Protein AF-A0A8T5QG87-F1 (afdb_monomer)

Solvent-accessible surface area (backbone atoms only — not comparable to full-atom values): 4524 Å² total; per-residue (Å²): 134,86,80,76,79,76,80,74,74,96,67,58,79,92,48,42,69,59,51,51,60,72,57,48,52,89,47,56,66,48,78,50,93,45,67,44,42,68,68,57,50,54,51,37,51,72,20,63,26,43,36,42,36,26,55,39,63,83,57,76,70,85,69,82,34,46,70,42,34,58,94,74,111

Structure (mmCIF, N/CA/C/O backbone):
data_AF-A0A8T5QG87-F1
#
_entry.id   AF-A0A8T5QG87-F1
#
loop_
_atom_site.group_PDB
_atom_site.id
_atom_site.type_symbol
_atom_site.label_atom_id
_atom_site.label_alt_id
_atom_site.label_comp_id
_atom_site.label_asym_id
_atom_site.label_entity_id
_atom_site.label_seq_id
_atom_site.pdbx_PDB_ins_code
_atom_site.Cartn_x
_atom_site.Cartn_y
_atom_site.Cartn_z
_atom_site.occupancy
_atom_site.B_iso_or_equiv
_atom_site.auth_seq_id
_atom_site.auth_comp_id
_atom_site.auth_asym_id
_atom_site.auth_atom_id
_atom_site.pdbx_PDB_model_num
ATOM 1 N N . LEU A 1 1 ? -17.269 -11.233 12.441 1.00 41.62 1 LEU A N 1
ATOM 2 C CA . LEU A 1 1 ? -16.312 -10.123 12.254 1.00 41.62 1 LEU A CA 1
ATOM 3 C C . LEU A 1 1 ? -16.471 -9.669 10.808 1.00 41.62 1 LEU A C 1
ATOM 5 O O . LEU A 1 1 ? -15.998 -10.356 9.916 1.00 41.62 1 LEU A O 1
ATOM 9 N N . ASP A 1 2 ? -17.285 -8.644 10.568 1.00 42.88 2 ASP A N 1
ATOM 10 C CA . ASP A 1 2 ? -17.677 -8.231 9.214 1.00 42.88 2 ASP A CA 1
ATOM 11 C C . ASP A 1 2 ? -16.548 -7.375 8.613 1.00 42.88 2 ASP A C 1
ATOM 13 O O . ASP A 1 2 ? -16.473 -6.169 8.845 1.00 42.88 2 ASP A O 1
ATOM 17 N N . GLN A 1 3 ? -15.604 -8.013 7.914 1.00 53.22 3 GLN A N 1
ATOM 18 C CA . GLN A 1 3 ? -14.573 -7.342 7.115 1.00 53.22 3 GLN A CA 1
ATOM 19 C C . GLN A 1 3 ? -15.205 -6.810 5.823 1.00 53.22 3 GLN A C 1
ATOM 21 O O . GLN A 1 3 ? -14.883 -7.258 4.724 1.00 53.22 3 GLN A O 1
ATOM 26 N N . LYS A 1 4 ? -16.144 -5.869 5.936 1.00 53.44 4 LYS A N 1
ATOM 27 C CA . LYS A 1 4 ? -16.647 -5.145 4.767 1.00 53.44 4 LYS A CA 1
ATOM 28 C C . LYS A 1 4 ? -15.517 -4.279 4.224 1.00 53.44 4 LYS A C 1
ATOM 30 O O . LYS A 1 4 ? -15.289 -3.163 4.684 1.00 53.44 4 LYS A O 1
ATOM 35 N N . LEU A 1 5 ? -14.772 -4.841 3.275 1.00 56.88 5 LEU A N 1
ATOM 36 C CA . LEU A 1 5 ? -13.798 -4.140 2.451 1.00 56.88 5 LEU A CA 1
ATOM 37 C C . LEU A 1 5 ? -14.569 -3.138 1.589 1.00 56.88 5 LEU A C 1
ATOM 39 O O . LEU A 1 5 ? -15.006 -3.446 0.482 1.00 56.88 5 LEU A O 1
ATOM 43 N N . ASN A 1 6 ? -14.799 -1.945 2.130 1.00 57.78 6 ASN A N 1
ATOM 44 C CA . ASN A 1 6 ? -15.400 -0.859 1.374 1.00 57.78 6 ASN A CA 1
ATOM 45 C C . ASN A 1 6 ? -14.399 -0.427 0.300 1.00 57.78 6 ASN A C 1
ATOM 47 O O . ASN A 1 6 ? -13.351 0.141 0.612 1.00 57.78 6 ASN A O 1
ATOM 51 N N . ILE A 1 7 ? -14.712 -0.710 -0.965 1.00 63.03 7 ILE A N 1
ATOM 52 C CA . ILE A 1 7 ? -13.964 -0.162 -2.094 1.00 63.03 7 ILE A CA 1
ATOM 53 C C . ILE A 1 7 ? -14.306 1.325 -2.159 1.00 63.03 7 ILE A C 1
ATOM 55 O O . ILE A 1 7 ? -15.417 1.710 -2.524 1.00 63.03 7 ILE A O 1
ATOM 59 N N . LEU A 1 8 ? -13.356 2.164 -1.760 1.00 62.41 8 LEU A N 1
ATOM 60 C CA . LEU A 1 8 ? -13.441 3.601 -1.980 1.00 62.41 8 LEU A CA 1
ATOM 61 C C . LEU A 1 8 ? -13.259 3.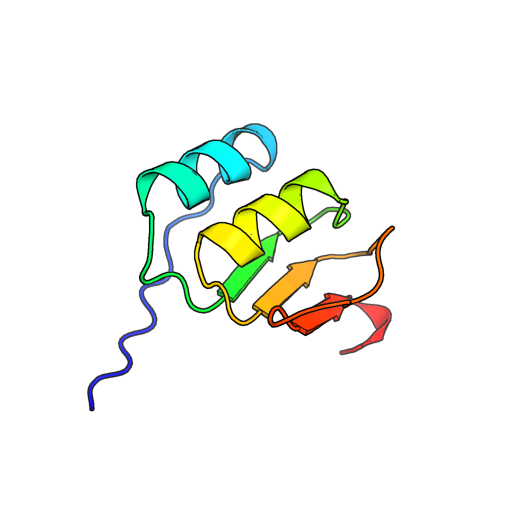847 -3.482 1.00 62.41 8 LEU A C 1
ATOM 63 O O . LEU A 1 8 ? -12.385 3.246 -4.105 1.00 62.41 8 LEU A O 1
ATOM 67 N N . GLY A 1 9 ? -14.136 4.668 -4.066 1.00 61.41 9 GLY A N 1
ATOM 68 C CA . GLY A 1 9 ? -14.152 4.949 -5.503 1.00 61.41 9 GLY A CA 1
ATOM 69 C C . GLY A 1 9 ? -12.789 5.388 -6.052 1.00 61.41 9 GLY A C 1
ATOM 70 O O . GLY A 1 9 ? -11.899 5.792 -5.310 1.00 61.41 9 GLY A O 1
ATOM 71 N N . LYS A 1 10 ? -12.617 5.302 -7.374 1.00 67.69 10 LYS A N 1
ATOM 72 C CA . LYS A 1 10 ? -11.355 5.615 -8.059 1.00 67.69 10 LYS A CA 1
ATOM 73 C C . LYS A 1 10 ? -10.929 7.065 -7.785 1.00 67.69 10 LYS A C 1
ATOM 75 O O . LYS A 1 10 ? -11.579 7.995 -8.252 1.00 67.69 10 LYS A O 1
ATOM 80 N N . VAL A 1 11 ? -9.825 7.239 -7.063 1.00 76.06 11 VAL A N 1
ATOM 81 C CA . VAL A 1 11 ? -9.206 8.545 -6.795 1.00 76.06 11 VAL A CA 1
ATOM 82 C C . VAL A 1 11 ? -8.045 8.759 -7.775 1.00 76.06 11 VAL A C 1
ATOM 84 O O . VAL A 1 11 ? -7.284 7.814 -8.009 1.00 76.06 11 VAL A O 1
ATOM 87 N N . PRO A 1 12 ? -7.874 9.957 -8.363 1.00 81.94 12 PRO A N 1
ATOM 88 C CA . PRO A 1 12 ? -6.680 10.283 -9.141 1.00 81.94 12 PRO A CA 1
ATOM 89 C C . PRO A 1 12 ? -5.401 10.097 -8.314 1.00 81.94 12 PRO A C 1
ATOM 91 O O . PRO A 1 12 ? -5.370 10.420 -7.128 1.00 81.94 12 PRO A O 1
ATOM 94 N N . LEU A 1 13 ? -4.308 9.634 -8.930 1.00 81.50 13 LEU A N 1
ATOM 95 C CA . LEU A 1 13 ? -3.051 9.383 -8.208 1.00 81.50 13 LEU A CA 1
ATOM 96 C C . LEU A 1 13 ? -2.528 10.631 -7.469 1.00 81.50 13 LEU A C 1
ATOM 98 O O . LEU A 1 13 ? -2.010 10.523 -6.360 1.00 81.50 13 LEU A O 1
ATOM 102 N N . SER A 1 14 ? -2.730 11.819 -8.048 1.00 84.69 14 SER A N 1
ATOM 103 C CA . SER A 1 14 ? -2.382 13.115 -7.450 1.00 84.69 14 SER A CA 1
ATOM 104 C C . SER A 1 14 ? -3.112 13.411 -6.136 1.00 84.69 14 SER A C 1
ATOM 106 O O . SER A 1 14 ? -2.601 14.154 -5.303 1.00 84.69 14 SER A O 1
ATOM 108 N N . GLU A 1 15 ? -4.295 12.833 -5.933 1.00 83.06 15 GLU A N 1
ATOM 109 C CA . GLU A 1 15 ? -5.147 13.064 -4.760 1.00 83.06 15 GLU A CA 1
ATOM 110 C C . GLU A 1 15 ? -5.046 11.932 -3.725 1.00 83.06 15 GLU A C 1
ATOM 112 O O . GLU A 1 15 ? -5.433 12.107 -2.568 1.00 83.06 15 GLU A O 1
ATOM 117 N N . LEU A 1 16 ? -4.447 10.796 -4.102 1.00 85.25 16 LEU A N 1
ATOM 118 C CA . LEU A 1 16 ? -4.366 9.583 -3.289 1.00 85.25 16 LEU A CA 1
ATOM 119 C C . LEU A 1 16 ? -3.792 9.835 -1.888 1.00 85.25 16 LEU A C 1
ATOM 121 O O . LEU A 1 16 ? -4.365 9.398 -0.889 1.00 85.25 16 LEU A O 1
ATOM 125 N N . GLN A 1 17 ? -2.676 10.566 -1.790 1.00 84.62 17 GLN A N 1
ATOM 126 C CA . GLN A 1 17 ? -2.066 10.863 -0.490 1.00 84.62 17 GLN A CA 1
ATOM 127 C C . GLN A 1 17 ? -3.001 11.684 0.411 1.00 84.62 17 GLN A C 1
ATOM 129 O O . GLN A 1 17 ? -3.036 11.466 1.624 1.00 84.62 17 GLN A O 1
ATOM 134 N N . GLY A 1 18 ? -3.758 12.622 -0.167 1.00 86.12 18 GLY A N 1
ATOM 135 C CA . GLY A 1 18 ? -4.737 13.433 0.555 1.00 86.12 18 GLY A CA 1
ATOM 136 C C . GLY A 1 18 ? -5.898 12.589 1.076 1.00 86.12 18 GLY A C 1
ATOM 137 O O . GLY A 1 18 ? -6.306 12.740 2.231 1.00 86.12 18 GLY A O 1
ATOM 138 N N . THR A 1 19 ? -6.367 11.636 0.272 1.00 86.00 19 THR A N 1
ATOM 139 C CA . THR A 1 19 ? -7.425 10.697 0.657 1.00 86.00 19 THR A CA 1
ATOM 140 C C . THR A 1 19 ? -6.975 9.758 1.774 1.00 86.00 19 THR A C 1
ATOM 142 O O . THR A 1 19 ? -7.677 9.638 2.778 1.00 86.00 19 THR A O 1
ATOM 145 N N . ILE A 1 20 ? -5.781 9.154 1.665 1.00 85.00 20 ILE A N 1
ATOM 146 C CA . ILE A 1 20 ? -5.232 8.270 2.710 1.00 85.00 20 ILE A CA 1
ATOM 147 C C . ILE A 1 20 ? -5.102 9.027 4.041 1.00 85.00 20 ILE A C 1
ATOM 149 O O . ILE A 1 20 ? -5.507 8.524 5.090 1.00 85.00 20 ILE A O 1
ATOM 153 N N . LYS A 1 21 ? -4.597 10.269 4.005 1.00 84.44 21 LYS A N 1
ATOM 154 C CA . LYS A 1 21 ? -4.470 11.120 5.200 1.00 84.44 21 LYS A CA 1
ATOM 155 C C . LYS A 1 21 ? -5.826 11.488 5.807 1.00 84.44 21 LYS A C 1
ATOM 157 O O . LYS A 1 21 ? -5.958 11.472 7.029 1.00 84.44 21 LYS A O 1
ATOM 162 N N . SER A 1 22 ? -6.821 11.804 4.978 1.00 84.06 22 SER A N 1
ATOM 163 C CA . SER A 1 22 ? -8.161 12.206 5.431 1.00 84.06 22 SER A CA 1
ATOM 164 C C . SER A 1 22 ? -8.901 11.083 6.151 1.00 84.06 22 SER A C 1
ATOM 166 O O . SER A 1 22 ? -9.593 11.330 7.135 1.00 84.06 22 SER A O 1
ATOM 168 N N . LEU A 1 23 ? -8.717 9.845 5.693 1.00 76.50 23 LEU A N 1
ATOM 169 C CA . LEU A 1 23 ? -9.375 8.676 6.271 1.00 76.50 23 LEU A CA 1
ATOM 170 C C . LEU A 1 23 ? -8.742 8.232 7.594 1.00 76.50 23 LEU A C 1
ATOM 172 O O . LEU A 1 23 ? -9.438 7.642 8.412 1.00 76.50 23 LEU A O 1
ATOM 176 N N . LYS A 1 24 ? -7.467 8.579 7.837 1.00 69.44 24 LYS A N 1
ATOM 177 C CA . LYS A 1 24 ? -6.654 8.286 9.038 1.00 69.44 24 LYS A CA 1
ATOM 178 C C . LYS A 1 24 ? -6.441 6.798 9.354 1.00 69.44 24 LYS A C 1
ATOM 180 O O . LYS A 1 24 ? -5.324 6.425 9.696 1.00 69.44 24 LYS A O 1
ATOM 185 N N . SER A 1 25 ? -7.475 5.965 9.277 1.00 73.38 25 SER A N 1
ATOM 186 C CA . SER A 1 25 ? -7.456 4.523 9.520 1.00 73.38 25 SER A CA 1
ATOM 187 C C . SER A 1 25 ? -8.634 3.832 8.814 1.00 73.38 25 SER A C 1
ATOM 189 O O . SER A 1 25 ? -9.522 4.479 8.263 1.00 73.38 25 SER A O 1
ATOM 191 N N . GLY A 1 26 ? -8.634 2.497 8.795 1.00 76.38 26 GLY A N 1
ATOM 192 C CA . GLY A 1 26 ? -9.706 1.698 8.182 1.00 76.38 26 GLY A CA 1
ATOM 193 C C . GLY A 1 26 ? -9.489 1.355 6.706 1.00 76.38 26 GLY A C 1
ATOM 194 O O . GLY A 1 26 ? -10.288 0.621 6.129 1.00 76.38 26 GLY A O 1
ATOM 195 N N . ILE A 1 27 ? -8.391 1.820 6.104 1.00 82.44 27 ILE A N 1
ATOM 196 C CA . ILE A 1 27 ? -7.961 1.383 4.775 1.00 82.44 27 ILE A CA 1
ATOM 197 C C . ILE A 1 27 ? -7.123 0.116 4.933 1.00 82.44 27 ILE A C 1
ATOM 199 O O . ILE A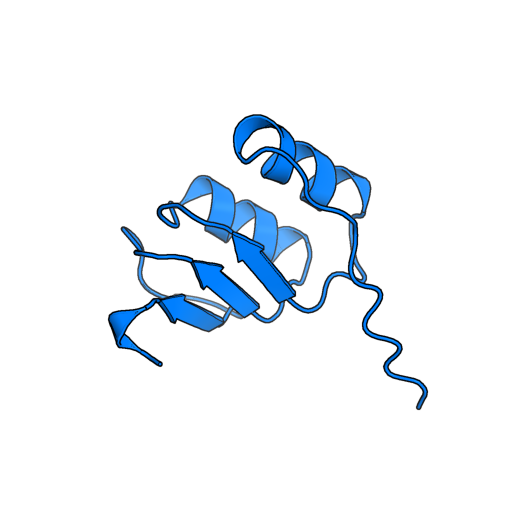 1 27 ? -6.037 0.149 5.505 1.00 82.44 27 ILE A O 1
ATOM 203 N N . TYR A 1 28 ? -7.619 -1.002 4.412 1.00 85.06 28 TYR A N 1
ATOM 204 C CA . TYR A 1 28 ? -6.882 -2.264 4.451 1.00 85.06 28 TYR A CA 1
ATOM 205 C C . TYR A 1 28 ? -5.826 -2.354 3.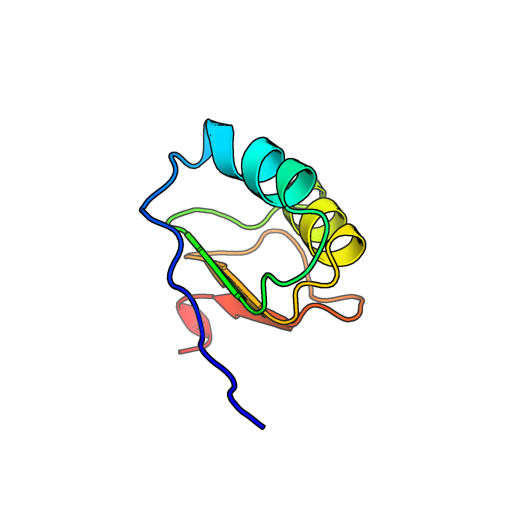342 1.00 85.06 28 TYR A C 1
ATOM 207 O O . TYR A 1 28 ? -4.671 -2.695 3.601 1.00 85.06 28 TYR A O 1
ATOM 215 N N . ALA A 1 29 ? -6.215 -2.002 2.116 1.00 87.69 29 ALA A N 1
ATOM 216 C CA . ALA A 1 29 ? -5.366 -2.064 0.937 1.00 87.69 29 ALA A CA 1
ATOM 217 C C . ALA A 1 29 ? -5.556 -0.821 0.063 1.00 87.69 29 ALA A C 1
ATOM 219 O O . ALA A 1 29 ? -6.653 -0.267 -0.012 1.00 87.69 29 ALA A O 1
ATOM 220 N N . VAL A 1 30 ? -4.486 -0.409 -0.608 1.00 88.06 30 VAL A N 1
ATOM 221 C CA . VAL A 1 30 ? -4.483 0.676 -1.590 1.00 88.06 30 VAL A CA 1
ATOM 222 C C . VAL A 1 30 ? -3.935 0.123 -2.899 1.00 88.06 30 VAL A C 1
ATOM 224 O O . VAL A 1 30 ? -2.831 -0.413 -2.917 1.00 88.06 30 VAL A O 1
ATOM 227 N N . VAL A 1 31 ? -4.707 0.256 -3.980 1.00 88.62 31 VAL A N 1
ATOM 228 C CA . VAL A 1 31 ? -4.357 -0.237 -5.319 1.00 88.62 31 VAL A CA 1
ATOM 229 C C . VAL A 1 31 ? -4.373 0.932 -6.296 1.00 88.62 31 VAL A C 1
ATOM 231 O O . VAL A 1 31 ? -5.370 1.653 -6.361 1.00 88.62 31 VAL A O 1
ATOM 234 N N . PHE A 1 32 ? -3.295 1.135 -7.051 1.00 88.94 32 PHE A N 1
ATOM 235 C CA . PHE A 1 32 ? -3.226 2.192 -8.062 1.00 88.94 32 PHE A CA 1
ATOM 236 C C . PHE A 1 32 ? -2.300 1.831 -9.227 1.00 88.94 32 PHE A C 1
ATOM 238 O O . PHE A 1 32 ? -1.338 1.091 -9.074 1.00 88.94 32 PHE A O 1
ATOM 245 N N . ASP A 1 33 ? -2.584 2.389 -10.399 1.00 86.88 33 ASP A N 1
ATOM 246 C CA . ASP A 1 33 ? -1.731 2.287 -11.584 1.00 86.88 33 ASP A CA 1
ATOM 247 C C . ASP A 1 33 ? -0.630 3.355 -11.502 1.00 86.88 33 ASP A C 1
ATOM 249 O O . ASP A 1 33 ? -0.864 4.537 -11.763 1.00 86.88 33 ASP A O 1
ATOM 253 N N . GLY A 1 34 ? 0.544 2.957 -11.016 1.00 89.00 34 GLY A N 1
ATOM 254 C CA . GLY A 1 34 ? 1.684 3.845 -10.837 1.00 89.00 34 GLY A CA 1
ATOM 255 C C . GLY A 1 34 ? 2.860 3.161 -10.150 1.00 89.00 34 GLY A C 1
ATOM 256 O O . GLY A 1 34 ? 2.913 1.936 -10.043 1.00 89.00 34 GLY A O 1
ATOM 257 N N . VAL A 1 35 ? 3.803 3.975 -9.675 1.00 92.19 35 VAL A N 1
ATOM 258 C CA . VAL A 1 35 ? 5.015 3.506 -8.995 1.00 92.19 35 VAL A CA 1
ATOM 259 C C . VAL A 1 35 ? 4.947 3.866 -7.517 1.00 92.19 35 VAL A C 1
ATOM 261 O O . VAL A 1 35 ? 4.701 5.024 -7.180 1.00 92.19 35 VAL A O 1
ATOM 264 N N . ILE A 1 36 ? 5.194 2.902 -6.631 1.00 92.19 36 ILE A N 1
ATOM 265 C CA . ILE A 1 36 ? 5.298 3.174 -5.194 1.00 92.19 36 ILE A CA 1
ATOM 266 C C . ILE A 1 36 ? 6.618 3.897 -4.923 1.00 9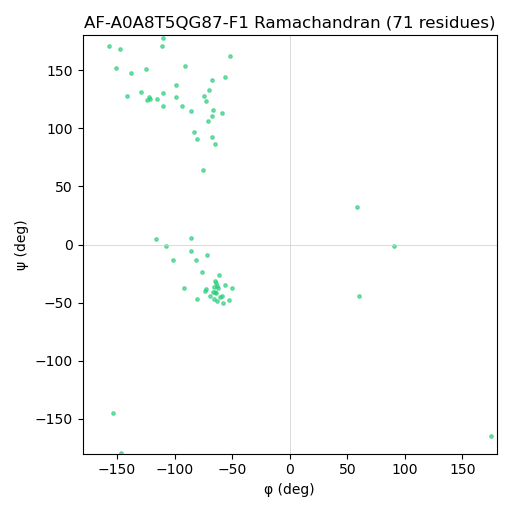2.19 36 ILE A C 1
ATOM 268 O O . ILE A 1 36 ? 7.705 3.400 -5.233 1.00 92.19 36 ILE A O 1
ATOM 272 N N . ASP A 1 37 ? 6.516 5.075 -4.312 1.00 92.94 37 ASP A N 1
ATOM 273 C CA . ASP A 1 37 ? 7.644 5.845 -3.805 1.00 92.94 37 ASP A CA 1
ATOM 274 C C . ASP A 1 37 ? 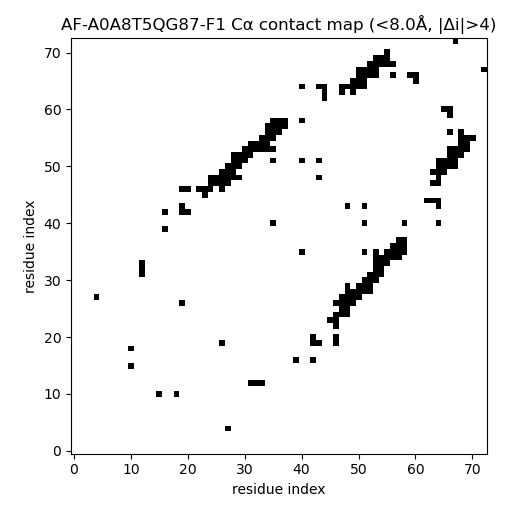7.669 5.870 -2.267 1.00 92.94 37 ASP A C 1
ATOM 276 O O . ASP A 1 37 ? 6.805 5.318 -1.574 1.00 92.94 37 ASP A O 1
ATOM 280 N N . LYS A 1 38 ? 8.703 6.511 -1.719 1.00 92.00 38 LYS A N 1
ATOM 281 C CA . LYS A 1 38 ? 8.899 6.617 -0.272 1.00 92.00 38 LYS A CA 1
ATOM 282 C C . LYS A 1 38 ? 7.777 7.403 0.410 1.00 92.00 38 LYS A C 1
ATOM 284 O O . LYS A 1 38 ? 7.402 7.053 1.527 1.00 92.00 38 LYS A O 1
ATOM 289 N N . ASP A 1 39 ? 7.231 8.429 -0.234 1.00 90.12 39 ASP A N 1
ATOM 290 C CA . ASP A 1 39 ? 6.214 9.293 0.368 1.00 90.12 39 ASP A CA 1
ATOM 291 C C . ASP A 1 39 ? 4.863 8.579 0.467 1.00 90.12 39 ASP A C 1
ATOM 293 O O . ASP A 1 39 ? 4.188 8.664 1.501 1.00 90.12 39 ASP A O 1
ATOM 297 N N . ILE A 1 40 ? 4.496 7.811 -0.563 1.00 90.00 40 ILE A N 1
ATOM 298 C CA . ILE A 1 40 ? 3.323 6.933 -0.570 1.00 90.00 40 ILE A CA 1
ATOM 299 C C . ILE A 1 40 ? 3.478 5.848 0.495 1.00 90.00 40 ILE A C 1
ATOM 301 O O . ILE A 1 40 ? 2.569 5.674 1.309 1.00 90.00 40 ILE A O 1
ATOM 305 N N . LEU A 1 41 ? 4.634 5.175 0.550 1.00 91.12 41 LEU A N 1
ATOM 306 C CA . LEU A 1 41 ? 4.905 4.143 1.553 1.00 91.12 41 LEU A CA 1
ATOM 307 C C . LEU A 1 41 ? 4.770 4.698 2.977 1.00 91.12 41 LEU A C 1
ATOM 309 O O . LEU A 1 41 ? 4.016 4.159 3.784 1.00 91.12 41 LEU A O 1
ATOM 313 N N . MET A 1 42 ? 5.424 5.823 3.273 1.00 90.81 42 MET A N 1
ATOM 314 C CA . MET A 1 42 ? 5.341 6.457 4.591 1.00 90.81 42 MET A CA 1
ATOM 315 C C . MET A 1 42 ? 3.925 6.939 4.926 1.00 90.81 42 MET A C 1
ATOM 317 O O . MET A 1 42 ? 3.528 6.958 6.092 1.00 90.81 42 MET A O 1
ATOM 321 N N . THR A 1 43 ? 3.156 7.379 3.929 1.00 89.62 43 THR A N 1
ATOM 322 C CA . THR A 1 43 ? 1.760 7.789 4.126 1.00 89.62 43 THR A CA 1
ATOM 323 C C . THR A 1 43 ? 0.880 6.583 4.458 1.00 89.62 43 THR A C 1
ATOM 325 O O . THR A 1 43 ? 0.102 6.645 5.409 1.00 89.62 43 THR A O 1
ATOM 328 N N . ALA A 1 44 ? 1.053 5.471 3.745 1.00 89.62 44 ALA A N 1
ATOM 329 C CA . ALA A 1 44 ? 0.344 4.220 3.991 1.00 89.62 44 ALA A CA 1
ATOM 330 C C . ALA A 1 44 ? 0.686 3.616 5.364 1.00 89.62 44 ALA A C 1
ATOM 332 O O . ALA A 1 44 ? -0.214 3.206 6.097 1.00 89.62 44 ALA A O 1
ATOM 333 N N . GLU A 1 45 ? 1.962 3.637 5.761 1.00 89.50 45 GLU A N 1
ATOM 334 C CA . GLU A 1 45 ? 2.399 3.166 7.081 1.00 89.50 45 GLU A CA 1
ATOM 335 C C . GLU A 1 45 ? 1.745 3.952 8.221 1.00 89.50 45 GLU A C 1
ATOM 337 O O . GLU A 1 45 ? 1.246 3.358 9.181 1.00 89.50 45 GLU A O 1
ATOM 342 N N . ARG A 1 46 ? 1.706 5.288 8.106 1.00 88.69 46 ARG A N 1
ATOM 343 C CA . ARG A 1 46 ? 1.053 6.160 9.097 1.00 88.69 46 ARG A CA 1
ATOM 344 C C . ARG A 1 46 ? -0.455 5.934 9.174 1.00 88.69 46 ARG A C 1
ATOM 346 O O . ARG A 1 46 ? -1.024 6.094 10.249 1.00 88.69 46 ARG A O 1
ATOM 353 N N . ALA A 1 47 ? -1.079 5.562 8.060 1.00 87.75 47 ALA A N 1
ATOM 354 C CA . ALA A 1 47 ? -2.503 5.254 7.980 1.00 87.75 47 ALA A CA 1
ATOM 355 C C . ALA A 1 47 ? -2.846 3.796 8.347 1.00 87.75 47 ALA A C 1
ATOM 357 O O . ALA A 1 47 ? -4.005 3.401 8.239 1.00 87.75 47 ALA A O 1
ATOM 358 N N . TYR A 1 48 ? -1.865 3.003 8.805 1.00 87.88 48 TYR A N 1
ATOM 359 C CA . TYR A 1 48 ? -2.038 1.592 9.182 1.00 87.88 48 TYR A CA 1
ATOM 360 C C . TYR A 1 48 ? -2.571 0.709 8.037 1.00 87.88 48 TYR A C 1
ATOM 362 O O . TYR A 1 48 ? -3.274 -0.273 8.276 1.00 87.88 48 TYR A O 1
ATOM 370 N N . VAL A 1 49 ? -2.212 1.042 6.795 1.00 89.00 49 VAL A N 1
ATOM 371 C CA . VAL A 1 49 ? -2.526 0.224 5.617 1.00 89.00 49 VAL A CA 1
ATOM 372 C C . VAL A 1 49 ? -1.736 -1.084 5.681 1.00 89.00 49 VAL A C 1
ATOM 374 O O . VAL A 1 49 ? -0.582 -1.094 6.103 1.00 89.00 49 VAL A O 1
ATOM 377 N N . SER A 1 50 ? -2.349 -2.196 5.277 1.00 89.06 50 SER A N 1
ATOM 378 C CA . SER A 1 50 ? -1.684 -3.507 5.250 1.00 89.06 50 SER A CA 1
ATOM 379 C C . SER A 1 50 ? -1.037 -3.801 3.897 1.00 89.06 50 SER A C 1
ATOM 381 O O . SER A 1 50 ? 0.059 -4.353 3.861 1.00 89.06 50 SER A O 1
ATOM 383 N N . PHE A 1 51 ? -1.674 -3.391 2.794 1.00 90.50 51 PHE A N 1
ATOM 384 C CA . PHE A 1 51 ? -1.197 -3.672 1.436 1.00 90.50 51 PHE A CA 1
ATOM 385 C C . PHE A 1 51 ? -1.136 -2.417 0.565 1.00 90.50 51 PHE A C 1
ATOM 387 O O . PHE A 1 51 ? -2.111 -1.672 0.460 1.00 90.50 51 PHE A O 1
ATOM 394 N N . LEU A 1 52 ? -0.005 -2.223 -0.107 1.00 90.88 52 LEU A N 1
ATOM 395 C CA . LEU A 1 52 ? 0.144 -1.315 -1.239 1.00 90.88 52 LEU A CA 1
ATOM 396 C C . LEU A 1 52 ? 0.350 -2.146 -2.499 1.00 90.88 52 LEU A C 1
ATOM 398 O O . LEU A 1 52 ? 1.324 -2.890 -2.591 1.00 90.88 52 LEU A O 1
ATOM 402 N N . VAL A 1 53 ? -0.555 -2.001 -3.460 1.00 91.81 53 VAL A N 1
ATOM 403 C CA . VAL A 1 53 ? -0.487 -2.675 -4.754 1.00 91.81 53 VAL A CA 1
ATOM 404 C C . VAL A 1 53 ? -0.318 -1.625 -5.841 1.00 91.81 53 VAL A C 1
ATOM 406 O O . VAL A 1 53 ? -1.121 -0.693 -5.932 1.00 91.81 53 VAL A O 1
ATOM 409 N N . ALA A 1 54 ? 0.718 -1.765 -6.657 1.00 92.19 54 ALA A N 1
ATOM 410 C CA . ALA A 1 54 ? 0.952 -0.867 -7.780 1.00 92.19 54 ALA A CA 1
ATOM 411 C C . ALA A 1 54 ? 1.588 -1.589 -8.969 1.00 92.19 54 ALA A C 1
ATOM 413 O O . ALA A 1 54 ? 1.824 -2.791 -8.907 1.00 92.19 54 ALA A O 1
ATOM 414 N N . MET A 1 55 ? 1.865 -0.869 -10.057 1.00 92.44 55 MET A N 1
ATOM 415 C CA . MET A 1 55 ? 2.506 -1.475 -11.227 1.00 92.44 55 MET A CA 1
ATOM 416 C C . MET A 1 55 ? 3.988 -1.768 -10.966 1.00 92.44 55 MET A C 1
ATOM 418 O O . MET A 1 55 ? 4.48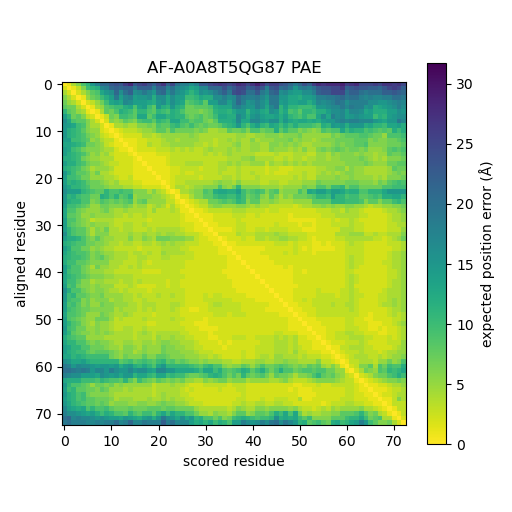9 -2.817 -11.364 1.00 92.44 55 MET A O 1
ATOM 422 N N . ASP A 1 56 ? 4.669 -0.868 -10.255 1.00 92.06 56 ASP A N 1
ATOM 423 C CA . ASP A 1 56 ? 6.097 -0.958 -9.938 1.00 92.06 56 ASP A CA 1
ATOM 424 C C . ASP A 1 56 ? 6.390 -0.324 -8.560 1.00 92.06 56 ASP A C 1
ATOM 426 O O . ASP A 1 56 ? 5.549 0.368 -7.976 1.00 92.06 56 ASP A O 1
ATOM 430 N N . SER A 1 57 ? 7.587 -0.539 -8.016 1.00 92.81 57 SER A N 1
ATOM 431 C CA . SER A 1 57 ? 8.031 0.038 -6.750 1.00 92.81 57 SER A CA 1
ATOM 432 C C . SER A 1 57 ? 9.497 0.460 -6.787 1.00 92.81 57 SER A C 1
ATOM 434 O O . SER A 1 57 ? 10.399 -0.336 -7.031 1.00 92.81 57 SER A O 1
ATOM 436 N N . LYS A 1 58 ? 9.759 1.716 -6.410 1.00 93.00 58 LYS A N 1
ATOM 437 C CA . LYS A 1 58 ? 11.121 2.242 -6.191 1.00 93.00 58 LYS A CA 1
ATOM 438 C C . LYS A 1 58 ? 11.647 1.969 -4.784 1.00 93.00 58 LYS A C 1
ATOM 440 O O . LYS A 1 58 ? 12.792 2.295 -4.474 1.00 93.00 58 LYS A O 1
ATOM 445 N N . VAL A 1 59 ? 10.807 1.420 -3.913 1.00 90.69 59 VAL A N 1
ATOM 446 C CA . VAL A 1 59 ? 11.117 1.158 -2.508 1.00 90.69 59 VAL A CA 1
ATOM 447 C C . VAL A 1 59 ? 10.878 -0.309 -2.174 1.00 90.69 59 VAL A C 1
ATOM 449 O O . VAL A 1 59 ? 10.041 -0.983 -2.769 1.00 90.69 59 VAL A O 1
ATOM 452 N N . LYS A 1 60 ? 11.630 -0.825 -1.207 1.00 84.00 60 LYS A N 1
ATOM 453 C CA . LYS A 1 60 ? 11.392 -2.165 -0.664 1.00 84.00 60 LYS A CA 1
ATOM 454 C C . LYS A 1 60 ? 10.449 -2.063 0.527 1.00 84.00 60 LYS A C 1
ATOM 456 O O . LYS A 1 60 ? 10.418 -1.034 1.200 1.00 84.00 60 LYS A O 1
ATOM 461 N N . SER A 1 61 ? 9.704 -3.130 0.799 1.00 77.38 61 SER A N 1
ATOM 462 C CA . SER A 1 61 ? 8.934 -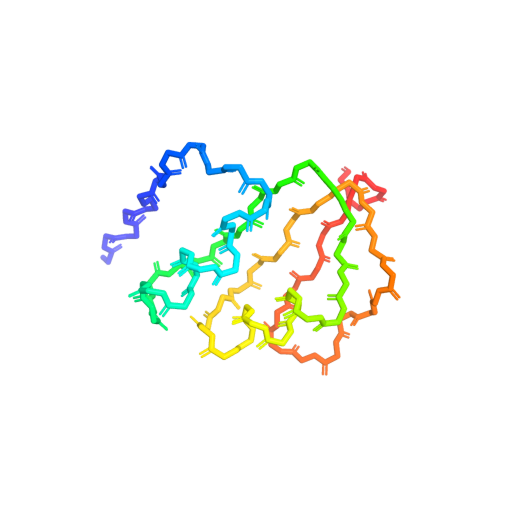3.213 2.038 1.00 77.38 61 SER A CA 1
ATOM 463 C C . SER A 1 61 ? 9.916 -3.289 3.210 1.00 77.38 61 SER A C 1
ATOM 465 O O . SER A 1 61 ? 10.722 -4.214 3.294 1.00 77.38 61 SER A O 1
ATOM 467 N N . THR A 1 62 ? 9.906 -2.274 4.072 1.00 72.62 62 THR A N 1
ATOM 468 C CA . THR A 1 62 ? 10.806 -2.170 5.236 1.00 72.62 62 THR A CA 1
ATOM 469 C C . THR A 1 62 ? 10.055 -2.189 6.566 1.00 72.62 62 THR A C 1
ATOM 471 O O . THR A 1 62 ? 10.663 -1.983 7.614 1.00 72.62 62 THR A O 1
ATOM 474 N N . GLY A 1 63 ? 8.739 -2.394 6.540 1.00 77.81 63 GLY A N 1
ATOM 475 C CA . GLY A 1 63 ? 7.869 -2.178 7.690 1.00 77.81 63 GLY A CA 1
ATOM 476 C C . GLY A 1 63 ? 6.616 -3.043 7.658 1.00 77.81 63 GLY A C 1
ATOM 477 O O . GLY A 1 63 ? 6.645 -4.192 7.233 1.00 77.81 63 GLY A O 1
ATOM 478 N N . ARG A 1 64 ? 5.502 -2.490 8.147 1.00 84.50 64 ARG A N 1
ATOM 479 C CA . ARG A 1 64 ? 4.231 -3.227 8.311 1.00 84.50 64 ARG A CA 1
ATOM 480 C C . ARG A 1 64 ? 3.405 -3.351 7.027 1.00 84.50 64 ARG A C 1
ATOM 482 O O . ARG A 1 64 ? 2.427 -4.088 7.013 1.00 84.50 64 ARG A O 1
ATOM 489 N N . VAL A 1 65 ? 3.756 -2.579 6.000 1.00 91.44 65 VAL A N 1
ATOM 490 C CA . VAL A 1 65 ? 3.025 -2.523 4.731 1.00 91.44 65 VAL A CA 1
ATOM 491 C C . VAL A 1 65 ? 3.656 -3.510 3.756 1.00 91.44 65 VAL A C 1
ATOM 493 O O . VAL A 1 65 ? 4.825 -3.366 3.387 1.00 91.44 65 VAL A O 1
ATOM 496 N N . ALA A 1 66 ? 2.878 -4.489 3.310 1.00 91.31 66 ALA A N 1
ATOM 497 C CA . ALA A 1 66 ? 3.261 -5.368 2.218 1.00 91.31 66 ALA A CA 1
ATOM 498 C C . ALA A 1 66 ? 3.148 -4.612 0.887 1.00 91.31 66 ALA A C 1
ATOM 500 O O . ALA A 1 66 ? 2.115 -4.009 0.593 1.00 91.31 66 ALA A O 1
ATOM 501 N N . ILE A 1 67 ? 4.220 -4.640 0.097 1.00 92.25 67 ILE A N 1
ATOM 502 C CA . ILE A 1 67 ? 4.247 -4.082 -1.257 1.00 92.25 67 ILE A CA 1
ATOM 503 C C . ILE A 1 67 ? 4.048 -5.234 -2.237 1.00 92.25 67 ILE A C 1
ATOM 505 O O . ILE A 1 67 ? 4.778 -6.219 -2.163 1.00 92.25 67 ILE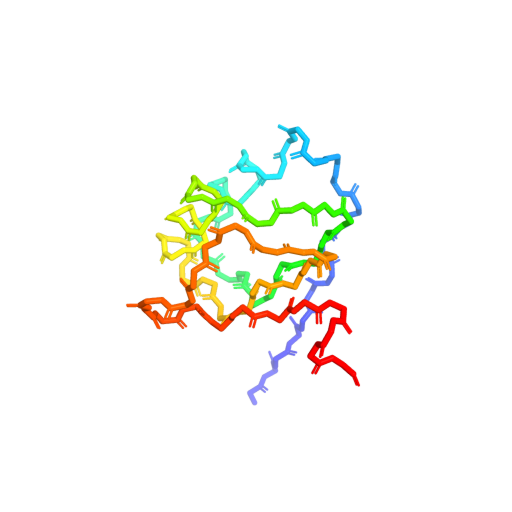 A O 1
ATOM 509 N N . LEU A 1 68 ? 3.079 -5.094 -3.136 1.00 91.25 68 LEU A N 1
ATOM 510 C CA . LEU A 1 68 ? 2.827 -6.014 -4.240 1.00 91.25 68 LEU A CA 1
ATOM 511 C C . LEU A 1 68 ? 2.918 -5.230 -5.551 1.00 91.25 68 LEU A C 1
ATOM 513 O O . LEU A 1 68 ? 2.244 -4.212 -5.715 1.00 91.25 68 LEU A O 1
ATOM 517 N N . THR A 1 69 ? 3.756 -5.690 -6.472 1.00 91.69 69 THR A N 1
ATOM 518 C CA . THR A 1 69 ? 3.837 -5.141 -7.832 1.00 91.69 69 THR A CA 1
ATOM 519 C C . THR A 1 69 ? 3.302 -6.137 -8.854 1.00 91.69 69 THR A C 1
ATOM 521 O O . THR A 1 69 ? 3.062 -7.297 -8.516 1.00 91.69 69 THR A O 1
ATOM 524 N N . SER A 1 70 ? 3.133 -5.705 -10.107 1.00 85.00 70 SER A N 1
ATOM 525 C CA . SER A 1 70 ? 2.749 -6.580 -11.230 1.00 85.00 70 SER A CA 1
ATOM 526 C C . SER A 1 70 ? 3.623 -7.830 -11.325 1.00 85.00 70 SER A C 1
ATOM 528 O O . SER A 1 70 ? 3.121 -8.908 -11.602 1.00 85.00 70 SER A O 1
ATOM 530 N N . ASP A 1 71 ? 4.919 -7.685 -11.042 1.00 78.81 71 ASP A N 1
ATOM 531 C CA . ASP A 1 71 ? 5.902 -8.772 -11.087 1.00 78.81 71 ASP A CA 1
ATOM 532 C C . ASP A 1 71 ? 5.742 -9.786 -9.939 1.00 78.81 71 ASP A C 1
ATOM 534 O O . ASP A 1 71 ? 6.451 -10.791 -9.882 1.00 78.81 71 ASP A O 1
ATOM 538 N N . ASN A 1 72 ? 4.890 -9.495 -8.954 1.00 64.56 72 ASN A N 1
ATOM 539 C CA . ASN A 1 72 ? 4.639 -10.350 -7.794 1.00 64.56 72 ASN A CA 1
ATOM 540 C C . ASN A 1 72 ? 3.265 -11.037 -7.837 1.00 64.56 72 ASN A C 1
ATOM 542 O O . ASN A 1 72 ? 2.961 -11.792 -6.910 1.00 64.56 72 ASN A O 1
ATOM 546 N N . LEU A 1 73 ? 2.457 -10.772 -8.872 1.00 59.47 73 LEU A N 1
ATOM 547 C CA . LEU A 1 73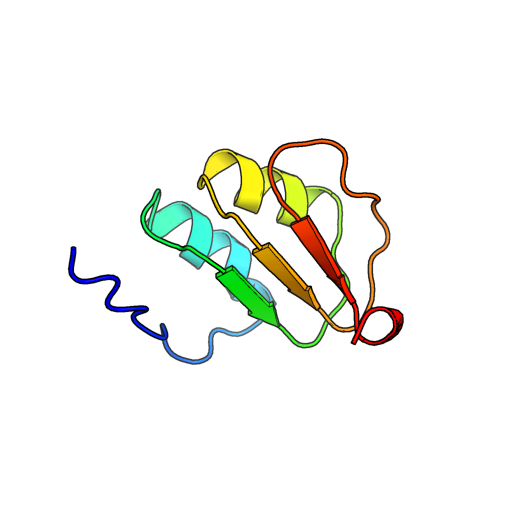 ? 1.216 -11.492 -9.180 1.00 59.47 73 LEU A CA 1
ATOM 548 C C . LEU A 1 73 ? 1.463 -12.596 -10.214 1.00 59.47 73 LEU A C 1
ATOM 550 O O . LEU A 1 73 ? 0.770 -13.631 -10.097 1.00 59.47 73 LEU A O 1
#

pLDDT: mean 81.73, std 12.52, range [41.62, 93.0]

Nearest PDB structures (foldseek):
  6l2m-assembly1_A-2  TM=6.431E-01  e=1.673E-01  Mycoplasma capricolum subsp. capricolum
  5uy8-assembly1_B  TM=5.917E-01  e=1.187E+00  Homo sapiens
  1nmo-assembly1_A  TM=5.192E-01  e=9.057E-01  unclassified
  3wg9-assembly1_A  TM=4.940E-01  e=1.453E+00  Thermoanaerobacter ethanolicus JW 200
  1xzp-assembly1_A  TM=3.986E-01  e=1.904E+00  Thermotoga maritima

Sequence (73 aa):
LDQKLNILGKVPLSELQGTIKSLKSGIYAVVFDGVIDKDILMTAERAYVSFLVAMDSKVKSTGRVAILTSDNL

Mean predicted aligned error: 6.14 Å

Foldseek 3Di:
DDLPQPDDDDDPPVCVLVVLVVVLEDAAEDEDEDEADPSNVVSCVRHVHQEYEYQYYPDDPPDRYDYHHPVND

Radius of gyration: 11.63 Å; Cα contacts (8 Å, |Δi|>4): 108; chains: 1; bounding box: 29×25×24 Å

Secondary structure (DSSP, 8-state):
------------HHHHHHHHHHH-S---EEE-SSEE-HHHHHHHHHTT-SEEE-SEESS---SSPEEE-GGG-